Protein AF-A0A849FGB2-F1 (afdb_monomer_lite)

Foldseek 3Di:
DVVVVVVVLVVQLVVQLVVVVVCLVVQFFPVPDDSNVVSVVVSVLVVVLVVVLVDPDNVVSVVVSVVVVVVVSVVGTDDDPPD

pLDDT: mean 93.32, std 9.6, range [43.62, 98.75]

Secondary structure (DSSP, 8-state):
-HHHHHHHHHHHHHHHHHHHHHHHHTTSB-TTS-HHHHHHHHHHHHHHHHHHTTSS-HHHHHHHHHHHHHHHHHHHB------

Structure (mmCIF, N/CA/C/O backbone):
data_AF-A0A849FGB2-F1
#
_entry.id   AF-A0A849FGB2-F1
#
loop_
_atom_site.group_PDB
_atom_site.id
_atom_site.type_symbol
_atom_site.label_atom_id
_atom_site.label_alt_id
_atom_site.label_comp_id
_atom_site.label_asym_id
_atom_site.label_entity_id
_atom_site.label_seq_id
_atom_site.pdbx_PDB_ins_code
_atom_site.Cartn_x
_atom_site.Cartn_y
_atom_site.Cartn_z
_atom_site.occupancy
_atom_site.B_iso_or_equiv
_atom_site.auth_seq_id
_atom_site.auth_comp_id
_atom_site.auth_asym_id
_atom_site.auth_atom_id
_atom_site.pdbx_PDB_model_num
ATOM 1 N N . ILE A 1 1 ? 24.720 -1.971 -1.926 1.00 77.50 1 ILE A N 1
ATOM 2 C CA . ILE A 1 1 ? 23.443 -1.738 -2.652 1.00 77.50 1 ILE A CA 1
ATOM 3 C C . ILE A 1 1 ? 22.273 -2.438 -1.955 1.00 77.50 1 ILE A C 1
ATOM 5 O O . ILE A 1 1 ? 21.420 -1.728 -1.443 1.00 77.50 1 ILE A O 1
ATOM 9 N N . MET A 1 2 ? 22.259 -3.775 -1.822 1.00 89.19 2 MET A N 1
ATOM 10 C CA . MET A 1 2 ? 21.143 -4.491 -1.164 1.00 89.19 2 MET A CA 1
ATOM 11 C C . MET A 1 2 ? 20.875 -4.070 0.287 1.00 89.19 2 MET A C 1
ATOM 13 O O . MET A 1 2 ? 19.722 -3.932 0.668 1.00 89.19 2 MET A O 1
ATOM 17 N N . LYS A 1 3 ? 21.918 -3.783 1.079 1.00 91.44 3 LYS A N 1
ATOM 18 C CA . LYS A 1 3 ? 21.754 -3.275 2.452 1.00 91.44 3 LYS A CA 1
ATOM 19 C C . LYS A 1 3 ? 20.938 -1.974 2.499 1.00 91.44 3 LYS A C 1
ATOM 21 O O . LYS A 1 3 ? 19.935 -1.916 3.188 1.00 91.44 3 LYS A O 1
ATOM 26 N N . HIS A 1 4 ? 21.313 -0.979 1.694 1.00 93.75 4 HIS A N 1
ATOM 27 C CA . HIS A 1 4 ? 20.594 0.298 1.631 1.00 93.75 4 HIS A CA 1
ATOM 28 C C . HIS A 1 4 ? 19.163 0.148 1.116 1.00 93.75 4 HIS A C 1
ATOM 30 O O . HIS A 1 4 ? 18.266 0.826 1.603 1.00 93.75 4 HIS A O 1
ATOM 36 N N . LEU A 1 5 ? 18.937 -0.746 0.150 1.00 91.06 5 LEU A N 1
ATOM 37 C CA . LEU A 1 5 ? 17.585 -1.047 -0.314 1.00 91.06 5 LEU A CA 1
ATOM 38 C C . LEU A 1 5 ? 16.735 -1.632 0.820 1.00 91.06 5 LEU A C 1
ATOM 40 O O . LEU A 1 5 ? 15.617 -1.174 1.030 1.00 91.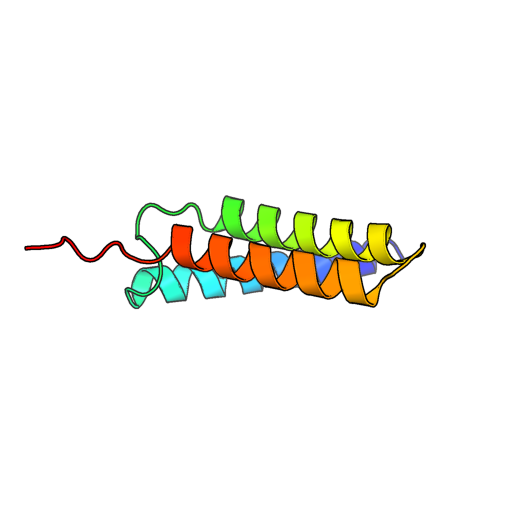06 5 LEU A O 1
ATOM 44 N N . ASN A 1 6 ? 17.277 -2.587 1.577 1.00 93.44 6 ASN A N 1
ATOM 45 C CA . ASN A 1 6 ? 16.586 -3.176 2.721 1.00 93.44 6 ASN A CA 1
ATOM 46 C C . ASN A 1 6 ? 16.291 -2.132 3.807 1.00 93.44 6 ASN A C 1
ATOM 48 O O . ASN A 1 6 ? 15.192 -2.127 4.355 1.00 93.44 6 ASN A O 1
ATOM 52 N N . ASP A 1 7 ? 17.226 -1.217 4.073 1.00 96.44 7 ASP A N 1
ATOM 53 C CA . ASP A 1 7 ? 17.017 -0.123 5.027 1.00 96.44 7 ASP A CA 1
ATOM 54 C C . ASP A 1 7 ? 15.867 0.797 4.573 1.00 96.44 7 ASP A C 1
ATOM 56 O O . ASP A 1 7 ? 14.985 1.129 5.364 1.00 96.44 7 ASP A O 1
ATOM 60 N N . ILE A 1 8 ? 15.814 1.151 3.283 1.00 95.56 8 ILE A N 1
ATOM 61 C CA . ILE A 1 8 ? 14.725 1.959 2.708 1.00 95.56 8 ILE A CA 1
ATOM 62 C C . ILE A 1 8 ? 13.382 1.225 2.803 1.00 95.56 8 ILE A C 1
ATOM 64 O O . ILE A 1 8 ? 12.384 1.828 3.201 1.00 95.56 8 ILE A O 1
ATOM 68 N N . LEU A 1 9 ? 13.348 -0.067 2.464 1.00 95.56 9 LEU A N 1
ATOM 69 C CA . LEU A 1 9 ? 12.131 -0.877 2.552 1.00 95.56 9 LEU A CA 1
ATOM 70 C C . LEU A 1 9 ? 11.632 -0.977 3.997 1.00 95.56 9 LEU A C 1
ATOM 72 O O . LEU A 1 9 ? 10.435 -0.853 4.233 1.00 95.56 9 LEU A O 1
ATOM 76 N N . LYS A 1 10 ? 12.535 -1.092 4.973 1.00 96.81 10 LYS A N 1
ATOM 77 C CA . LYS A 1 10 ? 12.167 -1.098 6.392 1.00 96.81 10 LYS A CA 1
ATOM 78 C C . LYS A 1 10 ? 11.559 0.233 6.841 1.00 96.81 10 LYS A C 1
ATOM 80 O O . LYS A 1 10 ? 10.579 0.248 7.579 1.00 96.81 10 LYS A O 1
ATOM 85 N N . ILE A 1 11 ? 12.099 1.360 6.371 1.00 97.81 11 ILE A N 1
ATOM 86 C CA . ILE A 1 11 ? 11.516 2.686 6.634 1.00 97.81 11 ILE A CA 1
ATOM 87 C C . ILE A 1 11 ? 10.114 2.787 6.022 1.00 97.81 11 ILE A C 1
ATOM 89 O O . ILE A 1 11 ? 9.210 3.348 6.642 1.00 97.81 11 ILE A O 1
ATOM 93 N N . TRP A 1 12 ? 9.912 2.251 4.817 1.00 97.62 12 TRP A N 1
ATOM 94 C CA . TRP A 1 12 ? 8.593 2.202 4.185 1.00 97.62 12 TRP A CA 1
ATOM 95 C C . TRP A 1 12 ? 7.595 1.390 4.999 1.00 97.62 12 TRP A C 1
ATOM 97 O O . TRP A 1 12 ? 6.504 1.886 5.268 1.00 97.62 12 TRP A O 1
ATOM 107 N N . GLU A 1 13 ? 7.980 0.190 5.420 1.00 98.31 13 GLU A N 1
ATOM 108 C CA . GLU A 1 13 ? 7.141 -0.697 6.223 1.00 98.31 13 GLU A CA 1
ATOM 109 C C . GLU A 1 13 ? 6.682 -0.005 7.510 1.00 98.31 13 GLU A C 1
ATOM 111 O O . GLU A 1 13 ? 5.482 0.130 7.744 1.00 98.31 13 GLU A O 1
ATOM 116 N N . VAL A 1 14 ? 7.621 0.550 8.286 1.00 98.44 14 VAL A N 1
ATOM 117 C CA . VAL A 1 14 ? 7.315 1.256 9.542 1.00 98.44 14 VAL A CA 1
ATOM 118 C C . VAL A 1 14 ? 6.355 2.426 9.314 1.00 98.44 14 VAL A C 1
ATOM 120 O O . VAL A 1 14 ? 5.397 2.603 10.072 1.00 98.44 14 VAL A O 1
ATOM 123 N N . ASN A 1 15 ? 6.578 3.225 8.267 1.00 98.62 15 ASN A N 1
ATOM 124 C CA . ASN A 1 15 ? 5.724 4.375 7.971 1.00 98.62 15 ASN A CA 1
ATOM 125 C C . ASN A 1 15 ? 4.329 3.959 7.495 1.00 98.62 15 ASN A C 1
ATOM 127 O O . ASN A 1 15 ? 3.343 4.570 7.910 1.00 98.62 15 ASN A O 1
ATOM 131 N N . LEU A 1 16 ? 4.228 2.923 6.660 1.00 98.56 16 LEU A N 1
ATOM 132 C CA . LEU A 1 16 ? 2.947 2.394 6.199 1.00 98.56 16 LEU A CA 1
ATOM 133 C C . LEU A 1 16 ? 2.144 1.828 7.368 1.00 98.56 16 LEU A C 1
ATOM 135 O O . LEU A 1 16 ? 0.996 2.230 7.548 1.00 98.56 16 LEU A O 1
ATOM 139 N N . VAL A 1 17 ? 2.755 0.983 8.205 1.00 98.75 17 VAL A N 1
ATOM 140 C CA . VAL A 1 17 ? 2.106 0.441 9.408 1.00 98.75 17 VAL A CA 1
ATOM 141 C C . VAL A 1 17 ? 1.624 1.577 10.308 1.00 98.75 17 VAL A C 1
ATOM 143 O O . VAL A 1 17 ? 0.459 1.595 10.702 1.00 98.75 17 VAL A O 1
ATOM 146 N N . SER A 1 18 ? 2.471 2.575 10.570 1.00 98.62 18 SER A N 1
ATOM 147 C CA . SER A 1 18 ? 2.111 3.729 11.406 1.00 98.62 18 SER A CA 1
ATOM 148 C C . SER A 1 18 ? 0.940 4.532 10.828 1.00 98.62 18 SER A C 1
ATOM 150 O O . SER A 1 18 ? 0.028 4.923 11.560 1.00 98.62 18 SER A O 1
ATOM 152 N N . ALA A 1 19 ? 0.925 4.753 9.511 1.00 98.50 19 ALA A N 1
ATOM 153 C CA . ALA A 1 19 ? -0.163 5.450 8.830 1.00 98.50 19 ALA A CA 1
ATOM 154 C C . ALA A 1 19 ? -1.481 4.663 8.898 1.00 98.50 19 ALA A C 1
ATOM 156 O O . ALA A 1 19 ? -2.531 5.250 9.171 1.00 98.50 19 ALA A O 1
ATOM 157 N N . IL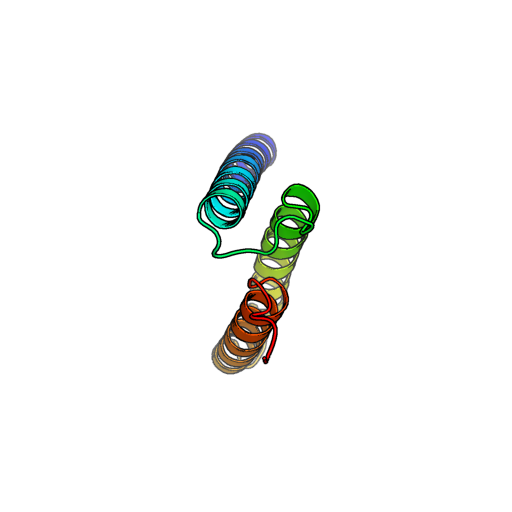E A 1 20 ? -1.428 3.342 8.710 1.00 98.44 20 ILE A N 1
ATOM 158 C CA . ILE A 1 20 ? -2.600 2.463 8.789 1.00 98.44 20 ILE A CA 1
ATOM 159 C C . ILE A 1 20 ? -3.137 2.430 10.223 1.00 98.44 20 ILE A C 1
ATOM 161 O O . ILE A 1 20 ? -4.332 2.626 10.425 1.00 98.44 20 ILE A O 1
ATOM 165 N N . GLN A 1 21 ? -2.270 2.282 11.229 1.00 98.50 21 GLN A N 1
ATOM 166 C CA . GLN A 1 21 ? -2.660 2.325 12.643 1.00 98.50 21 GLN A CA 1
ATOM 167 C C . GLN A 1 21 ? -3.326 3.655 13.014 1.00 98.50 21 GLN A C 1
ATOM 169 O O . GLN A 1 21 ? -4.376 3.666 13.657 1.00 98.50 21 GLN A O 1
ATOM 174 N N . LYS A 1 22 ? -2.780 4.785 12.545 1.00 98.38 22 LYS A N 1
ATOM 175 C CA . LYS A 1 22 ? -3.411 6.099 12.725 1.00 98.38 22 LYS A CA 1
ATOM 176 C C . LYS A 1 22 ? -4.776 6.176 12.034 1.00 98.38 22 LYS A C 1
ATOM 178 O O . LYS A 1 22 ? -5.718 6.711 12.609 1.00 98.38 22 LYS A O 1
ATOM 183 N N . GLY A 1 23 ? -4.904 5.616 10.831 1.00 97.69 23 GLY A N 1
ATOM 184 C CA . GLY A 1 23 ? -6.180 5.500 10.122 1.00 97.69 23 GLY A CA 1
ATOM 185 C C . GLY A 1 23 ? -7.216 4.680 10.894 1.00 97.69 23 GLY A C 1
ATOM 186 O O . GLY A 1 23 ? -8.375 5.086 10.964 1.00 97.69 23 GLY A O 1
ATOM 187 N N . LYS A 1 24 ? -6.798 3.579 11.530 1.00 97.38 24 LYS A N 1
ATOM 188 C CA . LYS A 1 24 ? -7.648 2.767 12.415 1.00 97.38 24 LYS A CA 1
ATOM 189 C C . LYS A 1 24 ? -8.097 3.557 13.644 1.00 97.38 24 LYS A C 1
ATOM 191 O O . LYS A 1 24 ? -9.285 3.585 13.951 1.00 97.38 24 LYS A O 1
ATOM 196 N N . PHE A 1 25 ? -7.165 4.237 14.313 1.00 97.19 25 PHE A N 1
ATOM 197 C CA . PHE A 1 25 ? -7.449 5.060 15.494 1.00 97.19 25 PHE A CA 1
ATOM 198 C C . PHE A 1 25 ? -8.420 6.211 15.187 1.00 97.19 25 PHE A C 1
ATOM 200 O O . PHE A 1 25 ? -9.348 6.459 15.950 1.00 97.19 25 PHE A O 1
ATOM 207 N N . ASN A 1 26 ? -8.249 6.868 14.037 1.00 96.56 26 ASN A N 1
ATOM 208 C CA . ASN A 1 26 ? -9.088 7.988 13.603 1.00 96.56 26 ASN A CA 1
ATOM 209 C C . ASN A 1 26 ? -10.456 7.568 13.041 1.00 96.56 26 ASN A C 1
ATOM 211 O O . ASN A 1 26 ? -11.250 8.430 12.675 1.00 96.56 26 ASN A O 1
ATOM 215 N N . GLY A 1 27 ? -10.734 6.269 12.924 1.00 95.50 27 GLY A N 1
ATOM 216 C CA . GLY A 1 27 ? -12.005 5.792 12.390 1.00 95.50 27 GLY A CA 1
ATOM 217 C C . GLY A 1 27 ? -12.113 5.819 10.858 1.00 95.50 27 GLY A C 1
ATOM 218 O O . GLY A 1 27 ? -13.218 5.825 10.324 1.00 95.50 27 GLY A O 1
ATOM 219 N N . HIS A 1 28 ? -10.994 5.851 10.130 1.00 96.31 28 HIS A N 1
ATOM 220 C CA . HIS A 1 28 ? -10.9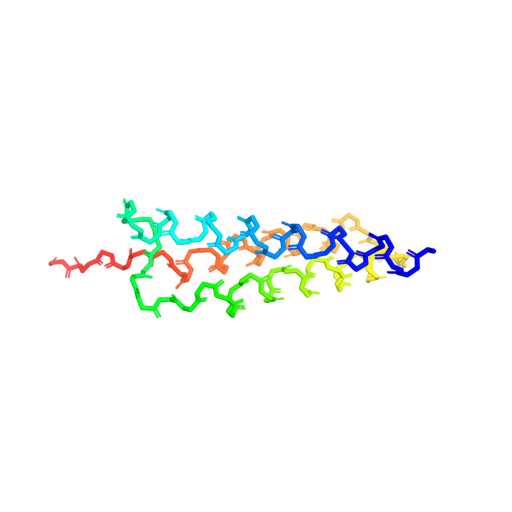88 5.769 8.661 1.00 96.31 28 HIS A CA 1
ATOM 221 C C . HIS A 1 28 ? -10.826 4.335 8.145 1.00 96.31 28 HIS A C 1
ATOM 223 O O . HIS A 1 28 ? -11.359 4.000 7.092 1.00 96.31 28 HIS A O 1
ATOM 229 N N . ILE A 1 29 ? -10.103 3.491 8.884 1.00 97.50 29 ILE A N 1
ATOM 230 C CA . ILE A 1 29 ? -9.845 2.082 8.555 1.00 97.50 29 ILE A CA 1
ATOM 231 C C . ILE A 1 29 ? -10.518 1.212 9.619 1.00 97.50 29 ILE A C 1
ATOM 233 O O . ILE A 1 29 ? -10.510 1.568 10.800 1.00 97.50 29 ILE A O 1
ATOM 237 N N . ASP A 1 30 ? -11.095 0.078 9.224 1.00 96.94 30 ASP A N 1
ATOM 238 C CA . ASP A 1 30 ? -11.714 -0.854 10.168 1.00 96.94 30 ASP A CA 1
ATOM 239 C C . ASP A 1 30 ? -10.716 -1.310 11.248 1.00 96.94 30 ASP A C 1
ATOM 241 O O . ASP A 1 30 ? -9.560 -1.652 10.983 1.00 96.94 30 ASP A O 1
ATOM 245 N N . ARG A 1 31 ? -11.165 -1.309 12.509 1.00 95.94 31 ARG A N 1
ATOM 246 C CA . ARG A 1 31 ? -10.317 -1.610 13.673 1.00 95.94 31 ARG A CA 1
ATOM 247 C C . ARG A 1 31 ? -9.728 -3.028 13.652 1.00 95.94 31 ARG A C 1
ATOM 249 O O . ARG A 1 31 ? -8.699 -3.253 14.291 1.00 95.94 31 ARG A O 1
ATOM 256 N N . HIS A 1 32 ? -10.339 -3.957 12.921 1.00 96.25 32 HIS A N 1
ATOM 257 C CA . HIS A 1 32 ? -9.906 -5.351 12.812 1.00 96.25 32 HIS A CA 1
ATOM 258 C C . HIS A 1 32 ? -8.949 -5.596 11.641 1.00 96.25 32 HIS A C 1
ATOM 260 O O . HIS A 1 32 ? -8.420 -6.696 11.515 1.00 96.25 32 HIS A O 1
ATOM 266 N N . VAL A 1 33 ? -8.693 -4.591 10.799 1.00 97.50 33 VAL A N 1
ATOM 267 C CA . VAL A 1 33 ? -7.719 -4.699 9.708 1.00 97.50 33 VAL A CA 1
ATOM 268 C C . VAL A 1 33 ? -6.318 -4.919 10.278 1.00 97.50 33 VAL A C 1
ATOM 270 O O . VAL A 1 33 ? -5.867 -4.173 11.152 1.00 97.50 33 VAL A O 1
ATOM 273 N N . ASP A 1 34 ? -5.617 -5.926 9.766 1.00 98.19 34 ASP A N 1
ATOM 274 C CA . ASP A 1 34 ? -4.214 -6.179 10.084 1.00 98.19 34 ASP A CA 1
ATOM 275 C C . ASP A 1 34 ? -3.315 -5.127 9.411 1.00 98.19 34 ASP A C 1
ATOM 277 O O . ASP A 1 34 ? -3.164 -5.101 8.190 1.00 98.19 34 ASP A O 1
ATOM 281 N N . ALA A 1 35 ? -2.725 -4.235 10.208 1.00 98.38 35 ALA A N 1
ATOM 282 C CA . ALA A 1 35 ? -1.917 -3.136 9.689 1.00 98.38 35 ALA A CA 1
ATOM 283 C C . ALA A 1 35 ? -0.598 -3.609 9.060 1.00 98.38 35 ALA A C 1
ATOM 285 O O . ALA A 1 35 ? -0.154 -3.017 8.073 1.00 98.38 35 ALA A O 1
ATOM 286 N N . GLU A 1 3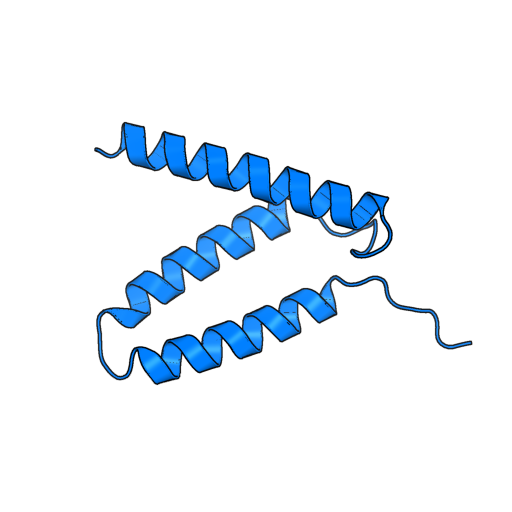6 ? 0.009 -4.665 9.605 1.00 98.38 36 GLU A N 1
ATOM 287 C CA . GLU A 1 36 ? 1.261 -5.231 9.094 1.00 98.38 36 GLU A CA 1
ATOM 288 C C . GLU A 1 36 ? 1.005 -5.954 7.772 1.00 98.38 36 GLU A C 1
ATOM 290 O O . GLU A 1 36 ? 1.662 -5.661 6.769 1.00 98.38 36 GLU A O 1
ATOM 295 N N . GLY A 1 37 ? -0.033 -6.796 7.723 1.00 98.38 37 GLY A N 1
ATOM 296 C CA . GLY A 1 37 ? -0.468 -7.464 6.499 1.00 98.38 37 GLY A CA 1
ATOM 297 C C . GLY A 1 37 ? -0.818 -6.485 5.375 1.00 98.38 37 GLY A C 1
ATOM 298 O O . GLY A 1 37 ? -0.387 -6.669 4.232 1.00 98.38 37 GLY A O 1
ATOM 299 N N . VAL A 1 38 ? -1.532 -5.394 5.681 1.00 98.38 38 VAL A N 1
ATOM 300 C CA 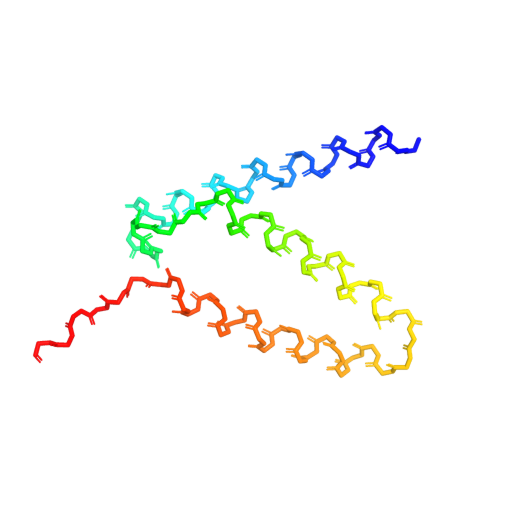. VAL A 1 38 ? -1.832 -4.343 4.693 1.00 98.38 38 VAL A CA 1
ATOM 301 C C . VAL A 1 38 ? -0.553 -3.660 4.206 1.00 98.38 38 VAL A C 1
ATOM 303 O O . VAL A 1 38 ? -0.403 -3.471 2.998 1.00 98.38 38 VAL A O 1
ATOM 306 N N . ALA A 1 39 ? 0.372 -3.292 5.097 1.00 98.62 39 ALA A N 1
ATOM 307 C CA . ALA A 1 39 ? 1.631 -2.655 4.704 1.00 98.62 39 ALA A CA 1
ATOM 308 C C . ALA A 1 39 ? 2.454 -3.563 3.777 1.00 98.62 39 ALA A C 1
ATOM 310 O O . ALA A 1 39 ? 2.873 -3.127 2.699 1.00 98.62 39 ALA A O 1
ATOM 311 N N . LEU A 1 40 ? 2.597 -4.841 4.142 1.00 98.31 40 LEU A N 1
ATOM 312 C CA . LEU A 1 40 ? 3.295 -5.845 3.342 1.00 98.31 40 LEU A CA 1
ATOM 313 C C . LEU A 1 40 ? 2.646 -6.026 1.963 1.00 98.31 40 LEU A C 1
ATOM 315 O O . LEU A 1 40 ? 3.345 -6.058 0.945 1.00 98.31 40 LEU A O 1
ATOM 319 N N . PHE A 1 41 ? 1.314 -6.097 1.906 1.00 98.31 41 PHE A N 1
ATOM 320 C CA . PHE A 1 41 ? 0.570 -6.204 0.651 1.00 98.31 41 PHE A CA 1
ATOM 321 C C . PHE A 1 41 ? 0.776 -4.977 -0.251 1.00 98.31 41 PHE A C 1
ATOM 323 O O . PHE A 1 41 ? 1.030 -5.116 -1.452 1.00 98.31 41 PHE A O 1
ATOM 330 N N . LEU A 1 42 ? 0.720 -3.766 0.310 1.00 98.31 42 LEU A N 1
ATOM 331 C CA . LEU A 1 42 ? 0.928 -2.521 -0.434 1.00 98.31 42 LEU A CA 1
ATOM 332 C C . LEU A 1 42 ? 2.352 -2.405 -0.984 1.00 98.31 42 LEU A C 1
ATOM 334 O O . LEU A 1 42 ? 2.531 -2.077 -2.158 1.00 98.31 42 LEU A O 1
ATOM 338 N N . MET A 1 43 ? 3.363 -2.725 -0.175 1.00 97.94 43 MET A N 1
ATOM 339 C CA . MET A 1 43 ? 4.755 -2.741 -0.628 1.00 97.94 43 MET A CA 1
ATOM 340 C C . MET A 1 43 ? 4.963 -3.764 -1.746 1.00 97.94 43 MET A C 1
ATOM 342 O O . MET A 1 43 ? 5.495 -3.424 -2.804 1.00 97.94 43 MET A O 1
ATOM 346 N N . SER A 1 44 ? 4.491 -4.997 -1.545 1.00 97.56 44 SER A N 1
ATOM 347 C CA . SER A 1 44 ? 4.636 -6.087 -2.518 1.00 97.56 44 SER A CA 1
ATOM 348 C C . SER A 1 44 ? 3.940 -5.766 -3.841 1.00 97.56 44 SER A C 1
ATOM 350 O O . SER A 1 44 ? 4.517 -5.952 -4.913 1.00 97.56 44 SER A O 1
ATOM 352 N N . SER A 1 45 ? 2.721 -5.224 -3.785 1.00 97.19 45 SER A N 1
ATOM 353 C CA . SER A 1 45 ? 1.953 -4.851 -4.976 1.00 97.19 45 SER A CA 1
ATOM 354 C C . SER A 1 45 ? 2.577 -3.673 -5.734 1.00 97.19 45 SER A C 1
ATOM 356 O O . SER A 1 45 ? 2.645 -3.716 -6.965 1.00 97.19 45 SER A O 1
ATOM 358 N N . TYR A 1 46 ? 3.106 -2.664 -5.031 1.00 96.06 46 TYR A N 1
ATOM 359 C CA . TYR A 1 46 ? 3.820 -1.541 -5.647 1.00 96.06 46 TYR A CA 1
ATOM 360 C C . TYR A 1 46 ? 5.127 -1.978 -6.331 1.00 96.06 46 TYR A C 1
ATOM 362 O O . TYR A 1 46 ? 5.408 -1.585 -7.468 1.00 96.06 46 TYR A O 1
ATOM 370 N N . LEU A 1 47 ? 5.923 -2.822 -5.669 1.00 94.81 47 LEU A N 1
ATOM 371 C CA . LEU A 1 47 ? 7.136 -3.383 -6.265 1.00 94.81 47 LEU A CA 1
ATOM 372 C C . LEU A 1 47 ? 6.796 -4.250 -7.486 1.00 94.81 47 LEU A C 1
ATOM 374 O O . LEU A 1 47 ? 7.433 -4.115 -8.532 1.00 94.81 47 LEU A O 1
ATOM 378 N N . GLY A 1 48 ? 5.751 -5.076 -7.387 1.00 94.38 48 GLY A N 1
ATOM 379 C CA . GLY A 1 48 ? 5.277 -5.926 -8.477 1.00 94.38 48 GLY A CA 1
ATOM 380 C C . GLY A 1 48 ? 4.832 -5.128 -9.702 1.00 94.38 48 GLY A C 1
ATOM 381 O O . GLY A 1 48 ? 5.282 -5.409 -10.814 1.00 94.38 48 GLY A O 1
ATOM 382 N N . ILE A 1 49 ? 4.005 -4.091 -9.525 1.00 94.88 49 ILE A N 1
ATOM 383 C CA . ILE A 1 49 ? 3.558 -3.282 -10.664 1.00 94.88 49 ILE A CA 1
ATOM 384 C C . ILE A 1 49 ? 4.723 -2.536 -11.321 1.00 94.88 49 ILE A C 1
ATOM 386 O O . ILE A 1 49 ? 4.770 -2.467 -12.548 1.00 94.88 49 ILE A O 1
ATOM 390 N N . ARG A 1 50 ? 5.699 -2.047 -10.540 1.00 92.38 50 ARG A N 1
ATOM 391 C CA . ARG A 1 50 ? 6.910 -1.413 -11.082 1.00 92.38 50 ARG A CA 1
ATOM 392 C C . ARG A 1 50 ? 7.669 -2.371 -12.001 1.00 92.38 50 ARG A C 1
ATOM 394 O O . ARG A 1 50 ? 8.092 -1.956 -13.075 1.00 92.38 50 ARG A O 1
ATOM 401 N N . THR A 1 51 ? 7.802 -3.636 -11.608 1.00 92.69 51 THR A N 1
ATOM 402 C CA . THR A 1 51 ? 8.432 -4.675 -12.438 1.00 92.69 51 THR A CA 1
ATOM 403 C C . THR A 1 51 ? 7.630 -4.941 -13.713 1.00 92.69 51 THR A C 1
ATOM 405 O O . THR A 1 51 ? 8.197 -4.983 -14.800 1.00 92.69 51 THR A O 1
ATOM 408 N N . LEU A 1 52 ? 6.301 -5.039 -13.617 1.00 92.00 52 LEU A N 1
ATOM 409 C CA . LEU A 1 52 ? 5.423 -5.299 -14.769 1.00 92.00 52 LEU A CA 1
ATOM 410 C C . LEU A 1 52 ? 5.309 -4.120 -15.752 1.00 92.00 52 LEU A C 1
ATOM 412 O O . LEU A 1 52 ? 4.810 -4.289 -16.863 1.00 92.00 52 LEU A O 1
ATOM 416 N N . MET A 1 53 ? 5.720 -2.919 -15.345 1.00 90.88 53 M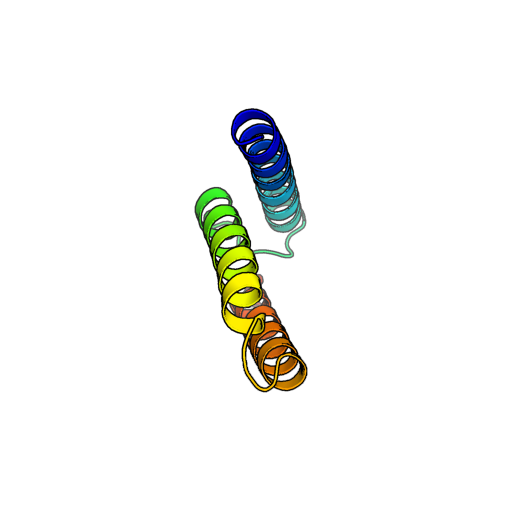ET A N 1
ATOM 417 C CA . MET A 1 53 ? 5.722 -1.710 -16.176 1.00 90.88 53 MET A CA 1
ATOM 418 C C . MET A 1 53 ? 6.971 -1.550 -17.045 1.00 90.88 53 MET A C 1
ATOM 420 O O . MET A 1 53 ? 7.046 -0.581 -17.794 1.00 90.88 53 MET A O 1
ATOM 424 N N . VAL A 1 54 ? 7.941 -2.459 -16.954 1.00 86.69 54 VAL A N 1
ATOM 425 C CA . VAL A 1 54 ? 9.156 -2.417 -17.786 1.00 86.69 54 VAL A CA 1
ATOM 426 C C . VAL A 1 54 ? 8.848 -2.753 -19.256 1.00 86.69 54 VAL A C 1
ATOM 428 O O . VAL A 1 54 ? 9.585 -2.352 -20.150 1.00 86.69 54 VAL A O 1
ATOM 431 N N . GLU A 1 55 ? 7.733 -3.438 -19.514 1.00 76.69 55 GLU A N 1
ATOM 432 C CA . GLU A 1 55 ? 7.312 -3.898 -20.841 1.00 76.69 55 GLU A CA 1
ATOM 433 C C . GLU A 1 55 ? 6.155 -3.053 -21.427 1.00 76.69 55 GLU A C 1
ATOM 435 O O . GLU A 1 55 ? 5.919 -1.906 -21.047 1.00 76.69 55 GLU A O 1
ATOM 440 N N . ASN A 1 56 ? 5.401 -3.619 -22.376 1.00 75.25 56 ASN A N 1
ATOM 441 C CA . ASN A 1 56 ? 4.346 -2.934 -23.121 1.00 75.25 56 ASN A CA 1
ATOM 442 C C . ASN A 1 56 ? 3.255 -2.286 -22.242 1.00 75.25 56 ASN A C 1
ATOM 444 O O . ASN A 1 56 ? 2.741 -2.865 -21.275 1.00 75.25 56 ASN A O 1
ATOM 448 N N . SER A 1 57 ? 2.835 -1.097 -22.689 1.00 85.31 57 SER A N 1
ATOM 449 C CA . SER A 1 57 ? 1.713 -0.297 -22.171 1.00 85.31 57 SER A CA 1
ATOM 450 C C . SER A 1 57 ? 1.803 0.090 -20.679 1.00 85.31 57 SER A C 1
ATOM 452 O O . SER A 1 57 ? 0.827 -0.096 -19.938 1.00 85.31 57 SER A O 1
ATOM 454 N N . PRO A 1 58 ? 2.914 0.700 -20.217 1.00 90.38 58 PRO A N 1
ATOM 455 C CA . PRO A 1 58 ? 3.106 1.080 -18.812 1.00 90.38 58 PRO A CA 1
ATOM 456 C C . PRO A 1 58 ? 1.993 1.997 -18.286 1.00 90.38 58 PRO A C 1
ATOM 458 O O . PRO A 1 58 ? 1.508 1.810 -17.169 1.00 90.38 58 PRO A O 1
ATOM 461 N N . SER A 1 59 ? 1.503 2.929 -19.109 1.00 93.00 59 SER A N 1
ATOM 462 C CA . SER A 1 59 ? 0.400 3.831 -18.749 1.00 93.00 59 SER A CA 1
ATOM 463 C C . SER A 1 59 ? -0.906 3.085 -18.464 1.00 93.00 59 SER A C 1
ATOM 465 O O . SER A 1 59 ? -1.583 3.378 -17.478 1.00 93.00 59 SER A O 1
ATOM 467 N N . ALA A 1 60 ? -1.247 2.078 -19.276 1.00 94.06 60 ALA A N 1
ATOM 468 C CA . ALA A 1 60 ? -2.457 1.282 -19.077 1.00 94.06 60 ALA A CA 1
ATOM 469 C C . ALA A 1 60 ? -2.354 0.407 -17.818 1.00 94.06 60 ALA A C 1
ATOM 471 O O . ALA A 1 60 ? -3.307 0.316 -17.042 1.00 94.06 60 ALA A O 1
ATOM 472 N N . ARG A 1 61 ? -1.182 -0.194 -17.572 1.00 93.31 61 ARG A N 1
ATOM 473 C CA . ARG A 1 61 ? -0.909 -0.961 -16.345 1.00 93.31 61 ARG A CA 1
ATOM 474 C C . ARG A 1 61 ? -0.985 -0.071 -15.104 1.00 93.31 61 ARG A C 1
ATOM 476 O O . ARG A 1 61 ? -1.619 -0.466 -14.128 1.00 93.31 61 ARG A O 1
ATOM 483 N N . LYS A 1 62 ? -0.444 1.153 -15.169 1.00 93.62 62 LYS A N 1
ATOM 484 C CA . LYS A 1 62 ? -0.548 2.162 -14.097 1.00 93.62 62 LYS A CA 1
ATOM 485 C C . LYS A 1 62 ? -1.992 2.465 -13.779 1.00 93.62 62 LYS A C 1
ATOM 487 O O . LYS A 1 62 ? -2.388 2.407 -12.621 1.00 93.62 62 LYS A O 1
ATOM 492 N N . TYR A 1 63 ? -2.772 2.763 -14.809 1.00 95.94 63 TYR A N 1
ATOM 493 C CA . TYR A 1 63 ? -4.173 3.100 -14.648 1.00 95.94 63 TYR A CA 1
ATOM 494 C C . TYR A 1 63 ? -4.954 1.966 -13.969 1.00 95.94 63 TYR A C 1
ATOM 496 O O . TYR A 1 63 ? -5.635 2.197 -12.971 1.00 95.94 63 TYR A O 1
ATOM 504 N N . ARG A 1 64 ? -4.787 0.726 -14.450 1.00 95.88 64 ARG A N 1
ATOM 505 C CA . ARG A 1 64 ? -5.437 -0.460 -13.868 1.00 95.88 64 ARG A CA 1
ATOM 506 C C . ARG A 1 64 ? -5.019 -0.692 -12.416 1.00 95.88 64 ARG A C 1
ATOM 508 O O . ARG A 1 64 ? -5.883 -0.937 -11.579 1.00 95.88 64 ARG A O 1
ATOM 515 N N . PHE A 1 65 ? -3.727 -0.567 -12.111 1.00 96.88 65 PHE A N 1
ATOM 516 C CA . PHE A 1 65 ? -3.217 -0.695 -10.746 1.00 96.88 65 PHE A CA 1
ATOM 517 C C . PHE A 1 65 ? -3.824 0.353 -9.811 1.00 96.88 65 PHE A C 1
ATOM 519 O O . PHE A 1 65 ? -4.370 -0.005 -8.774 1.00 96.88 65 PHE A O 1
ATOM 526 N N . MET A 1 66 ? -3.809 1.631 -10.201 1.00 97.69 66 MET A N 1
ATOM 527 C CA . MET A 1 66 ? -4.379 2.710 -9.387 1.00 97.69 66 MET A CA 1
ATOM 528 C C . MET A 1 66 ? -5.884 2.522 -9.155 1.00 97.69 66 MET A C 1
ATOM 530 O O . MET A 1 66 ? -6.375 2.783 -8.058 1.00 97.69 66 MET A O 1
ATOM 534 N N . ALA A 1 67 ? -6.615 2.037 -10.165 1.00 98.19 67 ALA A N 1
ATOM 535 C CA . ALA A 1 67 ? -8.037 1.737 -10.035 1.00 98.19 67 ALA A CA 1
ATOM 536 C C . ALA A 1 67 ? -8.299 0.622 -9.007 1.00 98.19 67 ALA A C 1
ATOM 538 O O . ALA A 1 67 ? -9.168 0.780 -8.150 1.00 98.19 67 ALA A O 1
ATOM 539 N N . GLN A 1 68 ? -7.530 -0.470 -9.052 1.00 98.06 68 GLN A N 1
ATOM 540 C CA . GLN A 1 68 ? -7.665 -1.576 -8.095 1.00 98.06 68 GLN A CA 1
ATOM 541 C C . GLN A 1 68 ? -7.187 -1.198 -6.693 1.00 98.06 68 GLN A C 1
ATOM 543 O O . GLN A 1 68 ? -7.848 -1.534 -5.716 1.00 98.06 68 GLN A O 1
ATOM 548 N N . LEU A 1 69 ? -6.109 -0.420 -6.581 1.00 98.12 69 LEU A N 1
ATOM 549 C CA . LEU A 1 69 ? -5.623 0.092 -5.302 1.00 98.12 69 LEU A CA 1
ATOM 550 C C . LEU A 1 69 ? -6.686 0.946 -4.597 1.00 98.12 69 LEU A C 1
ATOM 552 O O . LEU A 1 69 ? -6.921 0.791 -3.401 1.00 98.12 69 LEU A O 1
ATOM 556 N N . LYS A 1 70 ? -7.393 1.800 -5.347 1.00 97.81 70 LYS A N 1
ATOM 557 C CA . LYS A 1 70 ? -8.515 2.581 -4.811 1.00 97.81 70 LYS A CA 1
ATOM 558 C C . LYS A 1 70 ? -9.653 1.687 -4.306 1.00 97.81 70 LYS A C 1
ATOM 560 O O . LYS A 1 70 ? -10.230 1.986 -3.266 1.00 97.81 70 LYS A O 1
ATOM 565 N N . GLN A 1 71 ? -9.991 0.618 -5.029 1.00 98.00 71 GLN A N 1
ATOM 566 C CA . GLN A 1 71 ? -11.023 -0.328 -4.587 1.00 98.00 71 GLN A CA 1
ATOM 567 C C . GLN A 1 71 ? -10.592 -1.102 -3.341 1.00 98.00 71 GLN A C 1
ATOM 569 O O . GLN A 1 71 ? -11.388 -1.286 -2.425 1.00 98.00 71 GLN A O 1
ATOM 574 N N . TYR A 1 72 ? -9.322 -1.492 -3.271 1.00 98.06 72 TYR A N 1
ATOM 575 C CA . TYR A 1 72 ? -8.756 -2.114 -2.084 1.00 98.06 72 TYR A CA 1
ATOM 576 C C . TYR A 1 72 ? -8.858 -1.200 -0.857 1.00 98.06 72 TYR A C 1
ATOM 578 O O . TYR A 1 72 ? -9.331 -1.649 0.184 1.00 98.06 72 TYR A O 1
ATOM 586 N N . PHE A 1 73 ? -8.517 0.089 -0.976 1.00 97.25 73 PHE A N 1
ATOM 587 C CA . PHE A 1 73 ? -8.674 1.028 0.141 1.00 97.25 73 PHE A CA 1
ATOM 588 C C . PHE A 1 73 ? -10.121 1.124 0.628 1.00 97.25 73 PHE A C 1
ATOM 590 O O . PHE A 1 73 ? -10.351 1.026 1.827 1.00 97.25 73 PHE A O 1
ATOM 597 N N . LYS A 1 74 ? -11.099 1.168 -0.281 1.00 96.88 74 LYS A N 1
ATOM 598 C CA . LYS A 1 74 ? -12.519 1.105 0.101 1.00 96.88 74 LYS A CA 1
ATOM 599 C C . LYS A 1 74 ? -12.891 -0.174 0.848 1.00 96.88 74 LYS A C 1
ATOM 601 O O . LYS A 1 74 ? -13.759 -0.153 1.709 1.00 96.88 74 LYS A O 1
ATOM 606 N N . SER A 1 75 ? -12.259 -1.300 0.520 1.00 96.69 75 SER A N 1
ATOM 607 C CA . SER A 1 75 ? -12.562 -2.585 1.164 1.00 96.69 75 SER A CA 1
ATOM 608 C C . SER A 1 75 ? -12.105 -2.669 2.625 1.00 96.69 75 SER A C 1
ATOM 610 O O . SER A 1 75 ? -12.636 -3.491 3.369 1.00 96.69 75 SER A O 1
ATOM 612 N N . ILE A 1 76 ? -11.154 -1.819 3.032 1.00 97.12 76 ILE A N 1
ATOM 613 C CA . ILE A 1 76 ? -10.622 -1.750 4.402 1.00 97.12 76 ILE A CA 1
ATOM 614 C C . ILE A 1 76 ? -11.152 -0.542 5.192 1.00 97.12 76 ILE A C 1
ATOM 616 O O . ILE A 1 76 ? -10.803 -0.378 6.361 1.00 97.12 76 ILE A O 1
ATOM 620 N N . GLU A 1 77 ? -11.971 0.312 4.572 1.00 96.06 77 GLU A N 1
ATOM 621 C CA . GLU A 1 77 ? -12.655 1.415 5.251 1.00 96.06 77 GLU A CA 1
ATOM 622 C C . GLU A 1 77 ? -13.638 0.888 6.307 1.00 96.06 77 GLU A C 1
ATOM 624 O O . GLU A 1 77 ? -14.125 -0.245 6.235 1.00 96.06 77 GLU A O 1
ATOM 629 N N . ILE A 1 78 ? -13.963 1.728 7.293 1.00 92.94 78 ILE A N 1
ATOM 630 C CA . ILE A 1 78 ? -15.020 1.407 8.256 1.00 92.94 78 ILE A CA 1
ATOM 631 C C . ILE A 1 78 ? -16.343 1.240 7.512 1.00 92.94 78 ILE A C 1
ATOM 633 O O . ILE A 1 78 ? -16.848 2.180 6.895 1.00 92.94 78 ILE A O 1
ATOM 637 N N . LYS A 1 79 ? -16.948 0.053 7.619 1.00 84.31 79 LYS A N 1
ATOM 638 C CA . LYS A 1 79 ? -18.312 -0.162 7.135 1.00 84.31 79 LYS A CA 1
ATOM 639 C C . LYS A 1 79 ? -19.260 0.635 8.022 1.00 84.31 79 LYS A C 1
ATOM 641 O O . LYS A 1 79 ? -19.446 0.303 9.191 1.00 84.31 79 LYS A O 1
ATOM 646 N N . GLN A 1 80 ? -19.865 1.686 7.477 1.00 69.38 80 GLN A N 1
ATOM 647 C CA . GLN A 1 80 ? -21.020 2.298 8.122 1.00 69.38 80 GLN A CA 1
ATOM 648 C C . GLN A 1 80 ? -22.131 1.249 8.139 1.00 69.38 80 GLN A C 1
ATOM 650 O O . GLN A 1 80 ? -22.529 0.753 7.084 1.00 69.38 80 GLN A O 1
ATOM 655 N N . ALA A 1 81 ? -22.589 0.867 9.332 1.00 59.94 81 ALA A N 1
ATOM 656 C CA . ALA A 1 81 ? -23.788 0.057 9.457 1.00 59.94 81 ALA A CA 1
ATOM 657 C C . ALA A 1 81 ? -24.927 0.841 8.798 1.00 59.94 81 ALA A C 1
ATOM 659 O O . ALA A 1 81 ? -25.251 1.946 9.230 1.00 59.94 81 ALA A O 1
ATOM 660 N N . THR A 1 82 ? -25.470 0.312 7.703 1.00 56.00 82 THR A N 1
ATOM 661 C CA . THR A 1 82 ? -26.701 0.838 7.122 1.00 56.00 82 THR A CA 1
ATOM 662 C C . THR A 1 82 ? -27.797 0.568 8.148 1.00 56.00 82 THR A C 1
ATOM 664 O O . THR A 1 82 ? -28.096 -0.595 8.415 1.00 56.00 82 THR A O 1
ATOM 667 N N . ILE A 1 83 ? -28.274 1.631 8.801 1.00 43.62 83 ILE A N 1
ATOM 668 C CA . ILE A 1 83 ? -29.449 1.606 9.684 1.00 43.62 83 ILE A CA 1
ATOM 669 C C . ILE A 1 83 ? -30.692 1.466 8.811 1.00 43.62 83 ILE A C 1
ATOM 671 O O . ILE A 1 83 ? -30.739 2.166 7.772 1.00 43.62 83 ILE A O 1
#

Radius of gyration: 15.17 Å; chains: 1; bounding box: 53×16×39 Å

Sequence (83 aa):
IMKHLNDILKIWEVNLVSAIQKGKFNGHIDRHVDAEGVALFLMSSYLGIRTLMVENSPSARKYRFMAQLKQYFKSIEIKQATI